Protein AF-A0A086AGH7-F1 (afdb_monomer_lite)

Radius of gyration: 19.4 Å; chains: 1; bounding box: 36×44×68 Å

Sequence (151 aa):
MKRILLFLIFLLFVSCNESELKRQQIKSGFINKPGIYSVFQRDLKTKKIVLKQFKDESIIFAITDFHNKILFQQELNKTFSPYHYWCLYVDEQANVWFYNSDYSSSKAIILNPDTQLYEVKDFCEIKLILPTEFRKELEVKNTFTNCKSFN

pLDDT: mean 86.39, std 13.61, range [46.19, 97.94]

Organism: Flavobacterium hydatis (NCBI:txid991)

Secondary structure (DSSP, 8-state):
-HHHHHHHHHHHTS-----PPPEEEESSEE--SSEEEEEE-TTSPEEEEEEEE-TTS-EEEEEE-TT--EEEE--TTS-B-TTS-EEEEE-TT--EEEEEGGGTEEEEEEE-TTT-SEEEEETTTTT----HHHHHHHHHTT--SS-TTT-

Foldseek 3Di:
DVVVVVVVVVVVPPPDPPPAFDEEEDQKFWDDDAHWYWHQAPVRWTKIWGWDADPVRFIWIFIAGPVRHTLGTDDPVQTAHPVFDKIWIAHNRRWIWMAHPVVRATWIFDQDPVVRGTDIDRQQVDQDADDPVVVVVVVVVVSDPRRNVVD

Structure (mmCIF, N/CA/C/O backbone):
data_AF-A0A086AGH7-F1
#
_entry.id   AF-A0A086AGH7-F1
#
loop_
_atom_site.group_PDB
_atom_site.id
_atom_site.type_symbol
_atom_site.label_atom_id
_atom_site.label_alt_id
_atom_site.label_comp_id
_atom_site.label_asym_id
_atom_site.label_entity_id
_atom_site.label_seq_id
_atom_site.pdbx_PDB_ins_code
_atom_site.Cartn_x
_atom_site.Cartn_y
_atom_site.Cartn_z
_atom_site.occupancy
_atom_site.B_iso_or_equiv
_atom_site.auth_seq_id
_atom_site.auth_comp_id
_atom_site.auth_asym_id
_atom_site.auth_atom_id
_atom_site.pdbx_PDB_model_num
ATOM 1 N N . MET A 1 1 ? 13.744 -27.852 47.460 1.00 53.19 1 MET A N 1
ATOM 2 C CA . MET A 1 1 ? 12.921 -27.929 46.227 1.00 53.19 1 MET A CA 1
ATOM 3 C C . MET A 1 1 ? 11.946 -26.755 46.048 1.00 53.19 1 MET A C 1
ATOM 5 O O . MET A 1 1 ? 11.886 -26.238 44.943 1.00 53.19 1 MET A O 1
ATOM 9 N N . LYS A 1 2 ? 11.261 -26.242 47.090 1.00 52.75 2 LYS A N 1
ATOM 10 C CA . LYS A 1 2 ? 10.331 -25.086 46.965 1.00 52.75 2 LYS A CA 1
ATOM 11 C C . LYS A 1 2 ? 10.952 -23.772 46.435 1.00 52.75 2 LYS A C 1
ATOM 13 O O . LYS A 1 2 ? 10.261 -23.013 45.772 1.00 52.75 2 LYS A O 1
ATOM 18 N N . ARG A 1 3 ? 12.248 -23.511 46.676 1.00 55.84 3 ARG A N 1
ATOM 19 C CA . ARG A 1 3 ? 12.944 -22.295 46.188 1.00 55.84 3 ARG A CA 1
ATOM 20 C C . ARG A 1 3 ? 13.258 -22.305 44.684 1.00 55.84 3 ARG A C 1
ATOM 22 O O . ARG A 1 3 ? 13.298 -21.243 44.080 1.00 55.84 3 ARG A O 1
ATOM 29 N N . ILE A 1 4 ? 13.438 -23.484 44.080 1.00 63.19 4 ILE A N 1
ATOM 30 C CA . ILE A 1 4 ? 13.719 -23.625 42.637 1.00 63.19 4 ILE A CA 1
ATOM 31 C C . ILE A 1 4 ? 12.444 -23.377 41.820 1.00 63.19 4 ILE A C 1
ATOM 33 O O . ILE A 1 4 ? 12.491 -22.745 40.770 1.00 63.19 4 ILE A O 1
ATOM 37 N N . LEU A 1 5 ? 11.290 -23.794 42.353 1.00 60.62 5 LEU A N 1
ATOM 38 C CA . LEU A 1 5 ? 9.988 -23.579 41.720 1.00 60.62 5 LEU A CA 1
ATOM 39 C C . LEU A 1 5 ? 9.652 -22.081 41.576 1.00 60.62 5 LEU A C 1
ATOM 41 O O . LEU A 1 5 ? 9.078 -21.672 40.574 1.00 60.62 5 LEU A O 1
ATOM 45 N N . LEU A 1 6 ? 10.071 -21.256 42.542 1.00 59.75 6 LEU A N 1
ATOM 46 C CA . LEU A 1 6 ? 9.845 -19.805 42.535 1.00 59.75 6 LEU A CA 1
ATOM 47 C C . LEU A 1 6 ? 10.680 -19.079 41.463 1.00 59.75 6 LEU A C 1
ATOM 49 O O . LEU A 1 6 ? 10.204 -18.118 40.866 1.00 59.75 6 LEU A O 1
ATOM 53 N N . PHE A 1 7 ? 11.886 -19.576 41.168 1.00 60.12 7 PHE A N 1
ATOM 54 C CA . PHE A 1 7 ? 12.741 -19.050 40.095 1.00 60.12 7 PHE A CA 1
ATOM 55 C C . PHE A 1 7 ? 12.199 -19.379 38.695 1.00 60.12 7 PHE A C 1
ATOM 57 O O . PHE A 1 7 ? 12.257 -18.540 37.799 1.00 60.12 7 PHE A O 1
ATOM 64 N N . LEU A 1 8 ? 11.621 -20.572 38.517 1.00 61.16 8 LEU A N 1
ATOM 65 C CA . LEU A 1 8 ? 10.985 -20.997 37.262 1.00 61.16 8 LEU A CA 1
ATOM 66 C C . LEU A 1 8 ? 9.742 -20.165 36.920 1.00 61.16 8 LEU A C 1
ATOM 68 O O . LEU A 1 8 ? 9.512 -19.855 35.756 1.00 61.16 8 LEU A O 1
ATOM 72 N N . ILE A 1 9 ? 8.979 -19.753 37.934 1.00 61.97 9 ILE A N 1
ATOM 73 C CA . ILE A 1 9 ? 7.802 -18.892 37.764 1.00 61.97 9 ILE A CA 1
ATOM 74 C C . ILE A 1 9 ? 8.216 -17.468 37.361 1.00 61.97 9 ILE A C 1
ATOM 76 O O . ILE A 1 9 ? 7.560 -16.860 36.523 1.00 61.97 9 ILE A O 1
ATOM 80 N N . PHE A 1 10 ? 9.332 -16.951 37.886 1.00 59.41 10 PHE A N 1
ATOM 81 C CA . PHE A 1 10 ? 9.815 -15.605 37.552 1.00 59.41 10 PHE A CA 1
ATOM 82 C C . PHE A 1 10 ? 10.299 -15.487 36.096 1.00 59.41 10 PHE A C 1
ATOM 84 O O . PHE A 1 10 ? 10.117 -14.445 35.472 1.00 59.41 10 PHE A O 1
ATOM 91 N N . LEU A 1 11 ? 10.845 -16.567 35.523 1.00 59.78 11 LEU A N 1
ATOM 92 C CA . LEU A 1 11 ? 11.266 -16.615 34.116 1.00 59.78 11 LEU A CA 1
ATOM 93 C C . LEU A 1 11 ? 10.090 -16.552 33.127 1.00 59.78 11 LEU A C 1
ATOM 95 O O . LEU A 1 11 ? 10.273 -16.097 32.000 1.00 59.78 11 LEU A O 1
ATOM 99 N N . LEU A 1 12 ? 8.880 -16.942 33.543 1.00 58.09 12 LEU A N 1
ATOM 100 C CA . LEU A 1 12 ? 7.684 -16.875 32.694 1.00 58.09 12 LEU A CA 1
ATOM 101 C C . LEU A 1 12 ? 7.143 -15.443 32.526 1.00 58.09 12 LEU A C 1
ATOM 103 O O . LEU A 1 12 ? 6.438 -15.179 31.557 1.00 58.09 12 LEU A O 1
ATOM 107 N N . PHE A 1 13 ? 7.502 -14.506 33.412 1.00 56.09 13 PHE A N 1
ATOM 108 C CA . PHE A 1 13 ? 7.029 -13.114 33.353 1.00 56.09 13 PHE A CA 1
ATOM 109 C C . PHE A 1 13 ? 7.935 -12.166 32.549 1.00 56.09 13 PHE A C 1
ATOM 111 O O . PHE A 1 13 ? 7.566 -11.016 32.333 1.00 56.09 13 PHE A O 1
ATOM 118 N N . VAL A 1 14 ? 9.103 -12.621 32.078 1.00 56.56 14 VAL A N 1
ATOM 119 C CA . VAL A 1 14 ? 10.069 -11.766 31.348 1.00 56.56 14 VAL A CA 1
ATOM 120 C C . VAL A 1 14 ? 9.796 -11.728 29.834 1.00 56.56 14 VAL A C 1
ATOM 122 O O . VAL A 1 14 ? 10.395 -10.943 29.105 1.00 56.56 14 VAL A O 1
ATOM 125 N N . SER A 1 15 ? 8.859 -12.530 29.327 1.00 58.25 15 SER A N 1
ATOM 126 C CA . SER A 1 15 ? 8.582 -12.616 27.890 1.00 58.25 15 SER A CA 1
ATOM 127 C C . SER A 1 15 ? 7.269 -11.934 27.501 1.00 58.25 15 SER A C 1
ATOM 129 O O . SER A 1 15 ? 6.314 -12.592 27.096 1.00 58.25 15 SER A O 1
ATOM 131 N N . CYS A 1 16 ? 7.249 -10.606 27.546 1.00 55.00 16 CYS A N 1
ATOM 132 C CA . CYS A 1 16 ? 6.425 -9.813 26.632 1.00 55.00 16 CYS A CA 1
ATOM 133 C C . CYS A 1 16 ? 7.122 -8.474 26.384 1.00 55.00 16 CYS A C 1
ATOM 135 O O . CYS A 1 16 ? 6.744 -7.433 26.911 1.00 55.00 16 CYS A O 1
ATOM 137 N N . ASN A 1 17 ? 8.206 -8.517 25.608 1.00 46.19 17 ASN A N 1
ATOM 138 C CA . ASN A 1 17 ? 8.810 -7.307 25.070 1.00 46.19 17 ASN A CA 1
ATOM 139 C C . ASN A 1 17 ? 7.976 -6.904 23.843 1.00 46.19 17 ASN A C 1
ATOM 141 O O . ASN A 1 17 ? 8.350 -7.188 22.704 1.00 46.19 17 ASN A O 1
ATOM 145 N N . GLU A 1 18 ? 6.786 -6.343 24.068 1.00 51.66 18 GLU A N 1
ATOM 146 C CA . GLU A 1 18 ? 6.088 -5.622 23.007 1.00 51.66 18 GLU A CA 1
ATOM 147 C C . GLU A 1 18 ? 6.899 -4.356 22.749 1.00 51.66 18 GLU A C 1
ATOM 149 O O . GLU A 1 18 ? 6.776 -3.360 23.457 1.00 51.66 18 GLU A O 1
ATOM 154 N N . SER A 1 19 ? 7.791 -4.403 21.759 1.00 56.28 19 SER A N 1
ATOM 155 C CA . SER A 1 19 ? 8.321 -3.172 21.197 1.00 56.28 19 SER A CA 1
ATOM 156 C C . SER A 1 19 ? 7.119 -2.371 20.703 1.00 56.28 19 SER A C 1
ATOM 158 O O . SER A 1 19 ? 6.439 -2.771 19.757 1.00 56.28 19 SER A O 1
ATOM 160 N N . GLU A 1 20 ? 6.795 -1.277 21.395 1.00 62.94 20 GLU A N 1
ATOM 161 C CA . GLU A 1 20 ? 5.682 -0.423 21.000 1.00 62.94 20 GLU A CA 1
ATOM 162 C C . GLU A 1 20 ? 5.852 -0.044 19.525 1.00 62.94 20 GLU A C 1
ATOM 164 O O . GLU A 1 20 ? 6.868 0.531 19.115 1.00 62.94 20 GLU A O 1
ATOM 169 N N . LEU A 1 21 ? 4.858 -0.394 18.702 1.00 68.31 21 LEU A N 1
ATOM 170 C CA . LEU A 1 21 ? 4.824 0.027 17.307 1.00 68.31 21 LEU A CA 1
ATOM 171 C C . LEU A 1 21 ? 4.875 1.555 17.272 1.00 68.31 21 LEU A C 1
ATOM 173 O O . LEU A 1 21 ? 3.972 2.226 17.780 1.00 68.31 21 LEU A O 1
ATOM 177 N N . LYS A 1 22 ? 5.928 2.103 16.654 1.00 82.88 22 LYS A N 1
ATOM 178 C CA . LYS A 1 22 ? 6.106 3.552 16.528 1.00 82.88 22 LYS A CA 1
ATOM 179 C C . LYS A 1 22 ? 4.882 4.159 15.854 1.00 82.88 22 LYS A C 1
ATOM 181 O O . LYS A 1 22 ? 4.528 3.780 14.736 1.00 82.88 22 LYS A O 1
ATOM 186 N N . ARG A 1 23 ? 4.254 5.109 16.543 1.00 87.00 23 ARG A N 1
ATOM 187 C CA . ARG A 1 23 ? 3.107 5.862 16.036 1.00 87.00 23 ARG A CA 1
ATOM 188 C C . ARG A 1 23 ? 3.598 7.135 15.370 1.00 87.00 23 ARG A C 1
ATOM 190 O O . ARG A 1 23 ? 4.406 7.859 15.945 1.00 87.00 23 ARG A O 1
ATOM 197 N N . GLN A 1 24 ? 3.121 7.395 14.163 1.00 91.50 24 GLN A N 1
ATOM 198 C CA . GLN A 1 24 ? 3.464 8.580 13.385 1.00 91.50 24 GLN A CA 1
ATOM 199 C C . GLN A 1 24 ? 2.188 9.195 12.824 1.00 91.50 24 GLN A C 1
ATOM 201 O O . GLN A 1 24 ? 1.235 8.487 12.505 1.00 91.50 24 GLN A O 1
ATOM 206 N N . GLN A 1 25 ? 2.164 10.516 12.709 1.00 91.31 25 GLN A N 1
ATOM 207 C CA . GLN A 1 25 ? 1.103 11.232 12.017 1.00 91.31 25 GLN A CA 1
ATOM 208 C C . GLN A 1 25 ? 1.657 11.729 10.689 1.00 91.31 25 GLN A C 1
ATOM 210 O O . GLN A 1 25 ? 2.708 12.367 10.664 1.00 91.31 25 GLN A O 1
ATOM 215 N N . ILE A 1 26 ? 0.953 11.437 9.600 1.00 92.25 26 ILE A N 1
ATOM 216 C CA . ILE A 1 26 ? 1.334 11.870 8.255 1.00 92.25 26 ILE A CA 1
ATOM 217 C C . ILE A 1 26 ? 0.129 12.492 7.553 1.00 92.25 26 ILE A C 1
ATOM 219 O O . ILE A 1 26 ? -1.016 12.114 7.798 1.00 92.25 26 ILE A O 1
ATOM 223 N N . LYS A 1 27 ? 0.392 13.463 6.677 1.00 90.56 27 LYS A N 1
ATOM 224 C CA . LYS A 1 27 ? -0.618 13.986 5.746 1.00 90.56 27 LYS A CA 1
ATOM 225 C C . LYS A 1 27 ? -0.655 13.149 4.466 1.00 90.56 27 LYS A C 1
ATOM 227 O O . LYS A 1 27 ? -1.720 12.775 4.002 1.00 90.56 27 LYS A O 1
ATOM 232 N N . SER A 1 28 ? 0.529 12.866 3.943 1.00 93.94 28 SER A N 1
ATOM 233 C CA . SER A 1 28 ? 0.829 12.025 2.789 1.00 93.94 28 SER A CA 1
ATOM 234 C C . SER A 1 28 ? 2.314 11.659 2.854 1.00 93.94 28 SER A C 1
ATOM 236 O O . SER A 1 28 ? 3.070 12.261 3.625 1.00 93.94 28 SER A O 1
ATOM 238 N N . GLY A 1 29 ? 2.735 10.667 2.075 1.00 96.25 29 GLY A N 1
ATOM 239 C CA . GLY A 1 29 ? 4.140 10.299 1.939 1.00 96.25 29 GLY A CA 1
ATOM 240 C C . GLY A 1 29 ? 4.385 8.796 1.913 1.00 96.25 29 GLY A C 1
ATOM 241 O O . GLY A 1 29 ? 3.465 7.978 1.985 1.00 96.25 29 GLY A O 1
ATOM 242 N N . PHE A 1 30 ? 5.664 8.439 1.815 1.00 97.19 30 PHE A N 1
ATOM 243 C CA . PHE A 1 30 ? 6.110 7.050 1.805 1.00 97.19 30 PHE A CA 1
ATOM 244 C C . PHE A 1 30 ? 6.142 6.441 3.206 1.00 97.19 30 PHE A C 1
ATOM 246 O O . PHE A 1 30 ? 6.652 7.035 4.157 1.00 97.19 30 PHE A O 1
ATOM 253 N N . ILE A 1 31 ? 5.671 5.201 3.303 1.00 97.12 31 ILE A N 1
ATOM 254 C CA . ILE A 1 31 ? 5.763 4.359 4.490 1.00 97.12 31 ILE A CA 1
ATOM 255 C C . ILE A 1 31 ? 6.777 3.254 4.199 1.00 97.12 31 ILE A C 1
ATOM 257 O O . ILE A 1 31 ? 6.493 2.306 3.478 1.00 97.12 31 ILE A O 1
ATOM 261 N N . ASN A 1 32 ? 7.975 3.381 4.765 1.00 94.50 32 ASN A N 1
ATOM 262 C CA . ASN A 1 32 ? 9.100 2.476 4.509 1.00 94.50 32 ASN A CA 1
ATOM 263 C C . ASN A 1 32 ? 9.572 1.703 5.751 1.00 94.50 32 ASN A C 1
ATOM 265 O O . ASN A 1 32 ? 10.546 0.958 5.678 1.00 94.50 32 ASN A O 1
ATOM 269 N N . LYS A 1 33 ? 8.920 1.893 6.904 1.00 94.75 33 LYS A N 1
ATOM 270 C CA . LYS A 1 33 ? 9.300 1.261 8.173 1.00 94.75 33 LYS A CA 1
ATOM 271 C C . LYS A 1 33 ? 8.071 0.722 8.902 1.00 94.75 33 LYS A C 1
ATOM 273 O O . LYS A 1 33 ? 7.028 1.373 8.867 1.00 94.75 33 LYS A O 1
ATOM 278 N N . PRO A 1 34 ? 8.180 -0.425 9.596 1.00 95.94 34 PRO A N 1
ATOM 279 C CA . PRO A 1 34 ? 7.096 -0.921 10.430 1.00 95.94 34 PRO A CA 1
ATOM 280 C C . PRO A 1 34 ? 6.645 0.122 11.461 1.00 95.94 34 PRO A C 1
ATOM 282 O O . PRO A 1 34 ? 7.469 0.777 12.106 1.00 95.94 34 PRO A O 1
ATOM 285 N N . GLY A 1 35 ? 5.334 0.276 11.614 1.00 96.06 35 GLY A N 1
ATOM 286 C CA . GLY A 1 35 ? 4.737 1.303 12.456 1.00 96.06 35 GLY A CA 1
ATOM 287 C C . GLY A 1 35 ? 3.246 1.492 12.199 1.00 96.06 35 GLY A C 1
ATOM 288 O O . GLY A 1 35 ? 2.647 0.848 11.337 1.00 96.06 35 GLY A O 1
ATOM 289 N N . ILE A 1 36 ? 2.649 2.395 12.974 1.00 96.06 36 ILE A N 1
ATOM 290 C CA . ILE A 1 36 ? 1.250 2.806 12.840 1.00 96.06 36 ILE A CA 1
ATOM 291 C C . ILE A 1 36 ? 1.231 4.265 12.397 1.00 96.06 36 ILE A C 1
ATOM 293 O O . ILE A 1 36 ? 1.722 5.142 13.106 1.00 96.06 36 ILE A O 1
ATOM 297 N N . TYR A 1 37 ? 0.631 4.525 11.244 1.00 95.38 37 TYR A N 1
ATOM 298 C CA . TYR A 1 37 ? 0.601 5.829 10.599 1.00 95.38 37 TYR A CA 1
ATOM 299 C C . TYR A 1 37 ? -0.827 6.358 10.583 1.00 95.38 37 TYR A C 1
ATOM 301 O O . TYR A 1 37 ? -1.680 5.836 9.869 1.00 95.38 37 TYR A O 1
ATOM 309 N N . SER A 1 38 ? -1.100 7.381 11.384 1.00 93.88 38 SER A N 1
ATOM 310 C CA . SER A 1 38 ? -2.384 8.078 11.390 1.00 93.88 38 SER A CA 1
ATOM 311 C C . SER A 1 38 ? -2.425 9.090 10.251 1.00 93.88 38 SER A C 1
ATOM 313 O O . SER A 1 38 ? -1.581 9.986 10.187 1.00 93.88 38 SER A O 1
ATOM 315 N N . VAL A 1 39 ? -3.427 8.962 9.388 1.00 90.75 39 VAL A N 1
ATOM 316 C CA . VAL A 1 39 ? -3.660 9.827 8.230 1.00 90.75 39 VAL A CA 1
ATOM 317 C C . VAL A 1 39 ? -4.942 10.604 8.484 1.00 90.75 39 VAL A C 1
ATOM 319 O O . VAL A 1 39 ? -6.018 10.018 8.644 1.00 90.75 39 VAL A O 1
ATOM 322 N N . PHE A 1 40 ? -4.817 11.924 8.587 1.00 80.06 40 PHE A N 1
ATOM 323 C CA . PHE A 1 40 ? -5.954 12.807 8.829 1.00 80.06 40 PHE A CA 1
ATOM 324 C C . PHE A 1 40 ? -6.607 13.195 7.508 1.00 80.06 40 PHE A C 1
ATOM 326 O O . PHE A 1 40 ? -5.999 13.888 6.695 1.00 80.06 40 PHE A O 1
ATOM 333 N N . GLN A 1 41 ? -7.857 12.774 7.322 1.00 74.56 41 GLN A N 1
ATOM 334 C CA . GLN A 1 41 ? -8.684 13.221 6.208 1.00 74.56 41 GLN A CA 1
ATOM 335 C C . GLN A 1 41 ? -9.383 14.545 6.555 1.00 74.56 41 GLN A C 1
ATOM 337 O O . GLN A 1 41 ? -9.578 14.891 7.724 1.00 74.56 41 GLN A O 1
ATOM 342 N N . ARG A 1 42 ? -9.771 15.305 5.522 1.00 65.94 42 ARG A N 1
ATOM 343 C CA . ARG A 1 42 ? -10.439 16.613 5.672 1.00 65.94 42 ARG A CA 1
ATOM 344 C C . ARG A 1 42 ? -11.785 16.534 6.406 1.00 65.94 42 ARG A C 1
ATOM 346 O O . ARG A 1 42 ? -12.201 17.533 6.978 1.00 65.94 42 ARG A O 1
ATOM 353 N N . ASP A 1 43 ? -12.444 15.377 6.421 1.00 66.44 43 ASP A N 1
ATOM 354 C CA . ASP A 1 43 ? -13.726 15.130 7.096 1.00 66.44 43 ASP A CA 1
ATOM 355 C C . ASP A 1 43 ? -13.570 14.665 8.559 1.00 66.44 43 ASP A C 1
ATOM 357 O O . ASP A 1 43 ? -14.480 14.052 9.115 1.00 66.44 43 ASP A O 1
ATOM 361 N N . LEU A 1 44 ? -12.419 14.942 9.190 1.00 60.69 44 LEU A N 1
ATOM 362 C CA . LEU A 1 44 ? -12.073 14.555 10.569 1.00 60.69 44 L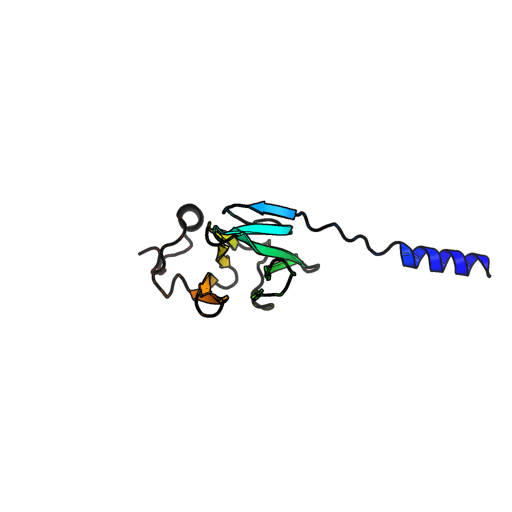EU A CA 1
ATOM 363 C C . LEU A 1 44 ? -12.046 13.038 10.820 1.00 60.69 44 LEU A C 1
ATOM 365 O O . LEU A 1 44 ? -11.880 12.604 11.962 1.00 60.69 44 LEU A O 1
ATOM 369 N N . LYS A 1 45 ? -12.140 12.206 9.777 1.00 73.00 45 LYS A N 1
ATOM 370 C CA . LYS A 1 45 ? -11.916 10.768 9.909 1.00 73.00 45 LYS A CA 1
ATOM 371 C C . LYS A 1 45 ? -10.419 10.491 9.900 1.00 73.00 45 LYS A C 1
ATOM 373 O O . LYS A 1 45 ? -9.714 10.732 8.922 1.00 73.00 45 LYS A O 1
ATOM 378 N N . THR A 1 46 ? -9.920 9.945 11.002 1.00 82.75 46 THR A N 1
ATOM 379 C CA . THR A 1 46 ? -8.566 9.393 11.044 1.00 82.75 46 THR A CA 1
ATOM 380 C C . THR A 1 46 ? -8.603 7.950 10.565 1.00 82.75 46 THR A C 1
ATOM 382 O O . THR A 1 46 ? -9.276 7.098 11.155 1.00 82.75 46 THR A O 1
ATOM 385 N N . LYS A 1 47 ? -7.855 7.668 9.502 1.00 90.56 47 LYS A N 1
ATOM 386 C CA . LYS A 1 47 ? -7.514 6.300 9.104 1.00 90.56 47 LYS A CA 1
ATOM 387 C C . LYS A 1 47 ? -6.120 5.980 9.616 1.00 90.56 47 LYS A C 1
ATOM 389 O O . LYS A 1 47 ? -5.292 6.875 9.781 1.00 90.56 47 LYS A O 1
ATOM 394 N N . LYS A 1 48 ? -5.862 4.708 9.889 1.00 93.50 48 LYS A N 1
ATOM 395 C CA . LYS A 1 48 ? -4.538 4.236 10.286 1.00 93.50 48 LYS A CA 1
ATOM 396 C C . LYS A 1 48 ? -4.024 3.273 9.233 1.00 93.50 48 LYS A C 1
ATOM 398 O O . LYS A 1 48 ? -4.728 2.337 8.864 1.00 93.50 48 LYS A O 1
ATOM 403 N N . ILE A 1 49 ? -2.794 3.482 8.791 1.00 95.75 49 ILE A N 1
ATOM 404 C CA . ILE A 1 49 ? -2.045 2.510 8.003 1.00 95.75 49 ILE A CA 1
ATOM 405 C C . ILE A 1 49 ? -1.097 1.801 8.956 1.00 95.75 49 ILE A C 1
ATOM 407 O O . ILE A 1 49 ? -0.271 2.433 9.611 1.00 95.75 49 ILE A O 1
ATOM 411 N N 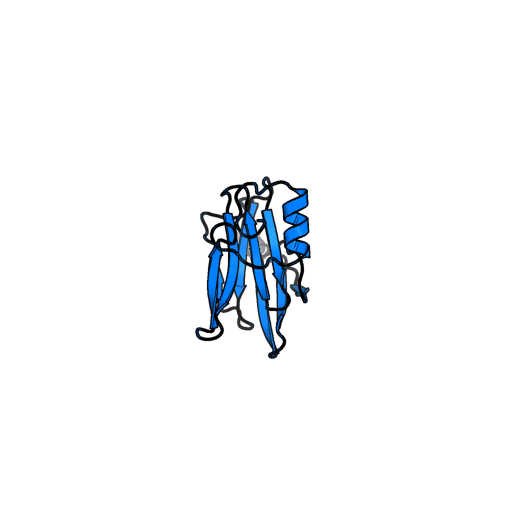. VAL A 1 50 ? -1.245 0.491 9.078 1.00 96.50 50 VAL A N 1
ATOM 412 C CA . VAL A 1 50 ? -0.390 -0.341 9.921 1.00 96.50 50 VAL A CA 1
ATOM 413 C C . VAL A 1 50 ? 0.546 -1.097 9.000 1.00 96.50 50 VAL A C 1
ATOM 415 O O . VAL A 1 50 ? 0.072 -1.929 8.237 1.00 96.50 50 VAL A O 1
ATOM 418 N N . LEU A 1 51 ? 1.848 -0.820 9.071 1.00 97.31 51 LEU A N 1
ATOM 419 C CA . LEU A 1 51 ? 2.881 -1.612 8.405 1.00 97.31 51 LEU A CA 1
ATOM 420 C C . LEU A 1 51 ? 3.550 -2.497 9.458 1.00 97.31 51 LEU A C 1
ATOM 422 O O . LEU A 1 51 ? 4.062 -1.996 10.460 1.00 97.31 51 LEU A O 1
ATOM 426 N N . LYS A 1 52 ? 3.544 -3.811 9.254 1.00 95.94 52 LYS A N 1
ATOM 427 C CA . LYS A 1 52 ? 4.092 -4.782 10.202 1.00 95.94 52 LYS A CA 1
ATOM 428 C C . LYS A 1 52 ? 5.087 -5.690 9.501 1.00 95.94 52 LYS A C 1
ATOM 430 O O . LYS A 1 52 ? 4.799 -6.194 8.424 1.00 95.94 52 LYS A O 1
ATOM 435 N N . GLN A 1 53 ? 6.220 -5.924 10.154 1.00 96.06 53 GLN A N 1
ATOM 436 C CA . GLN A 1 53 ? 7.166 -6.968 9.780 1.00 96.06 53 GLN A CA 1
ATOM 437 C C . GLN A 1 53 ? 6.984 -8.168 10.713 1.00 96.06 53 GLN A C 1
ATOM 439 O O . GLN A 1 53 ? 6.847 -8.002 11.930 1.00 96.06 53 GLN A O 1
ATOM 444 N N . PHE A 1 54 ? 6.936 -9.366 10.146 1.00 94.06 54 PHE A N 1
ATOM 445 C CA . PHE A 1 54 ? 6.863 -10.625 10.876 1.00 94.06 54 PHE A CA 1
ATOM 446 C C . PHE A 1 54 ? 8.261 -11.180 11.180 1.00 94.06 54 PHE A C 1
ATOM 448 O O . PHE A 1 54 ? 9.280 -10.631 10.766 1.00 94.06 54 PHE A O 1
ATOM 455 N N . LYS A 1 55 ? 8.318 -12.268 11.957 1.00 93.81 55 LYS A N 1
ATOM 456 C CA . LYS A 1 55 ? 9.585 -12.905 12.361 1.00 93.81 55 LYS A CA 1
ATOM 457 C C . LYS A 1 55 ? 10.346 -13.530 11.190 1.00 93.81 55 LYS A C 1
ATOM 459 O O . LYS A 1 55 ? 11.558 -13.647 11.274 1.00 93.81 55 LYS A O 1
ATOM 464 N N . ASP A 1 56 ? 9.634 -13.926 10.139 1.00 93.50 56 ASP A N 1
ATOM 465 C CA . ASP A 1 56 ? 10.192 -14.411 8.872 1.00 93.50 56 ASP A CA 1
ATOM 466 C C . ASP A 1 56 ? 10.568 -13.262 7.920 1.00 93.50 56 ASP A C 1
ATOM 468 O O . ASP A 1 56 ? 10.789 -13.480 6.735 1.00 93.50 56 ASP A O 1
ATOM 472 N N . GLU A 1 57 ? 10.609 -12.034 8.445 1.00 94.50 57 GLU A N 1
ATOM 473 C CA . GLU A 1 57 ? 10.951 -10.796 7.751 1.00 94.50 57 GLU A CA 1
ATOM 474 C C . GLU A 1 57 ? 9.950 -10.335 6.692 1.00 94.50 57 GLU A C 1
ATOM 476 O O . GLU A 1 57 ? 10.116 -9.232 6.168 1.00 94.50 57 GLU A O 1
ATOM 481 N N . SER A 1 58 ? 8.883 -11.099 6.438 1.00 95.88 58 SER A N 1
ATOM 482 C CA . SER A 1 58 ? 7.795 -10.677 5.561 1.00 95.88 58 SER A CA 1
ATOM 483 C C . SER A 1 58 ? 7.116 -9.419 6.107 1.00 95.88 58 SER A C 1
ATOM 485 O O . SER A 1 58 ? 6.926 -9.252 7.317 1.00 95.88 58 SER A O 1
ATOM 487 N N . ILE A 1 59 ? 6.770 -8.494 5.214 1.00 97.62 59 ILE A N 1
ATOM 488 C CA . ILE A 1 59 ? 6.170 -7.208 5.568 1.00 97.62 59 ILE A CA 1
ATOM 489 C C . ILE A 1 59 ? 4.766 -7.139 4.972 1.00 97.62 59 ILE A C 1
ATOM 491 O O . ILE A 1 59 ? 4.562 -7.383 3.784 1.00 97.62 59 ILE A O 1
ATOM 495 N N . ILE A 1 60 ? 3.791 -6.768 5.794 1.00 97.25 60 ILE A N 1
ATOM 496 C CA . ILE A 1 60 ? 2.399 -6.595 5.385 1.00 97.25 60 ILE A CA 1
ATOM 497 C C . ILE A 1 60 ? 1.875 -5.242 5.828 1.00 97.25 60 ILE A C 1
ATOM 499 O O . ILE A 1 60 ? 2.272 -4.735 6.883 1.00 97.25 60 ILE A O 1
ATOM 503 N N . PHE A 1 61 ? 0.930 -4.688 5.073 1.00 97.44 61 PHE A N 1
ATOM 504 C CA . PHE A 1 61 ? 0.154 -3.549 5.538 1.00 97.44 61 PHE A CA 1
ATOM 505 C C . PHE A 1 61 ? -1.350 -3.823 5.640 1.00 97.44 61 PHE A C 1
ATOM 507 O O . PHE A 1 61 ? -1.921 -4.668 4.945 1.00 97.44 61 PHE A O 1
ATOM 514 N N . ALA A 1 62 ? -1.994 -3.058 6.515 1.00 96.56 62 ALA A N 1
ATOM 515 C CA . ALA A 1 62 ? -3.438 -3.001 6.660 1.00 96.56 62 ALA A CA 1
ATOM 516 C C . ALA A 1 62 ? -3.899 -1.552 6.836 1.00 96.56 62 ALA A C 1
ATOM 518 O O . ALA A 1 62 ? -3.164 -0.711 7.357 1.00 96.56 62 ALA A O 1
ATOM 519 N N . ILE A 1 63 ? -5.136 -1.279 6.434 1.00 95.00 63 ILE A N 1
ATOM 520 C CA . ILE A 1 63 ? -5.822 -0.014 6.687 1.00 95.00 63 ILE A CA 1
ATOM 521 C C . ILE A 1 63 ? -6.893 -0.271 7.733 1.00 95.00 63 ILE A C 1
ATOM 523 O O . ILE A 1 63 ? -7.722 -1.168 7.569 1.00 95.00 63 ILE A O 1
ATOM 527 N N . THR A 1 64 ? -6.901 0.523 8.796 1.00 93.19 64 THR A N 1
ATOM 528 C CA . THR A 1 64 ? -7.892 0.427 9.864 1.00 93.19 64 THR A CA 1
ATOM 529 C C . THR A 1 64 ? -8.586 1.763 10.110 1.00 93.19 64 THR A C 1
ATOM 531 O O . THR A 1 64 ? -8.103 2.832 9.718 1.00 93.19 64 THR A O 1
ATOM 534 N N . ASP A 1 65 ? -9.765 1.711 10.724 1.00 89.94 65 ASP A N 1
ATOM 535 C CA . ASP A 1 65 ? -10.400 2.904 11.279 1.00 89.94 65 ASP A CA 1
ATOM 536 C C . ASP A 1 65 ? -9.761 3.312 12.621 1.00 89.94 65 ASP A C 1
ATOM 538 O O . ASP A 1 65 ? -8.826 2.687 13.133 1.00 89.94 65 ASP A O 1
ATOM 542 N N . PHE A 1 66 ? -10.271 4.384 13.226 1.00 87.62 66 PHE A N 1
ATOM 543 C CA . PHE A 1 66 ? -9.746 4.865 14.499 1.00 87.62 66 PHE A CA 1
ATOM 544 C C . PHE A 1 66 ? -9.943 3.875 15.664 1.00 87.62 66 PHE A C 1
ATOM 546 O O . PHE A 1 66 ? -9.122 3.885 16.585 1.00 87.62 66 PHE A O 1
ATOM 553 N N . HIS A 1 67 ? -10.932 2.976 15.587 1.00 90.88 67 HIS A N 1
ATOM 554 C CA . HIS A 1 67 ? -11.181 1.887 16.541 1.00 90.88 67 HIS A CA 1
ATOM 555 C C . HIS A 1 67 ? -10.357 0.620 16.257 1.00 90.88 67 HIS A C 1
ATOM 557 O O . HIS A 1 67 ? -10.521 -0.385 16.944 1.00 90.88 67 HIS A O 1
ATOM 563 N N . ASN A 1 68 ? -9.451 0.658 15.274 1.00 90.31 68 ASN A N 1
ATOM 564 C CA . ASN A 1 68 ? -8.657 -0.478 14.800 1.00 90.31 68 ASN A CA 1
ATOM 565 C C . ASN A 1 68 ? -9.470 -1.573 14.082 1.00 90.31 68 ASN A C 1
ATOM 567 O O . ASN A 1 68 ? -8.964 -2.681 13.899 1.00 90.31 68 ASN A O 1
ATOM 571 N N . LYS A 1 69 ? -10.693 -1.286 13.619 1.00 92.62 69 LYS A N 1
ATOM 572 C CA . LYS A 1 69 ? -11.410 -2.189 12.712 1.00 92.62 69 LYS A CA 1
ATOM 573 C C . LYS A 1 69 ? -10.677 -2.224 11.374 1.00 92.62 69 LYS A C 1
ATOM 575 O O . LYS A 1 69 ? -10.429 -1.174 10.782 1.00 92.62 69 LYS A O 1
ATOM 580 N N . ILE A 1 70 ? -10.349 -3.422 10.892 1.00 92.81 70 ILE A N 1
ATOM 581 C CA . ILE A 1 70 ? -9.703 -3.615 9.589 1.00 92.81 70 ILE A CA 1
ATOM 582 C C . ILE A 1 70 ? -10.690 -3.239 8.480 1.00 92.81 70 ILE A C 1
ATOM 584 O O . ILE A 1 70 ? -11.784 -3.793 8.393 1.00 92.81 70 ILE A O 1
ATOM 588 N N . LEU A 1 71 ? -10.291 -2.279 7.650 1.00 92.56 71 LEU A N 1
ATOM 589 C CA . LEU A 1 71 ? -11.010 -1.844 6.450 1.00 92.56 71 LEU A CA 1
ATOM 590 C C . LEU A 1 71 ? -10.407 -2.462 5.186 1.00 92.56 71 LEU A C 1
ATOM 592 O O . LEU A 1 71 ? -11.111 -2.664 4.204 1.00 92.56 71 LEU A O 1
ATOM 596 N N . PHE A 1 72 ? -9.105 -2.745 5.219 1.00 94.25 72 PHE A N 1
ATOM 597 C CA . PHE A 1 72 ? -8.372 -3.431 4.164 1.00 94.25 72 PHE A CA 1
ATOM 598 C C . PHE A 1 72 ? -7.155 -4.142 4.756 1.00 94.25 72 PHE A C 1
ATOM 600 O O . PHE A 1 72 ? -6.521 -3.624 5.676 1.00 94.25 72 PHE A O 1
ATOM 607 N N . GLN A 1 73 ? -6.790 -5.288 4.191 1.00 95.62 73 GLN A N 1
ATOM 608 C CA . GLN A 1 73 ? -5.541 -5.977 4.487 1.00 95.62 73 GLN A CA 1
ATOM 609 C C . GLN A 1 73 ? -4.953 -6.508 3.183 1.00 95.62 73 GLN A C 1
ATOM 611 O O . GLN A 1 73 ? -5.676 -7.079 2.367 1.00 95.62 73 GLN A O 1
ATOM 616 N N . GLN A 1 74 ? -3.645 -6.343 3.006 1.00 95.62 74 GLN A N 1
ATOM 617 C CA . GLN A 1 74 ? -2.919 -6.990 1.920 1.00 95.62 74 GLN A CA 1
ATOM 618 C C . GLN A 1 74 ? -3.059 -8.522 2.005 1.00 95.62 74 GLN A C 1
ATOM 620 O O . GLN A 1 74 ? -3.213 -9.100 3.085 1.00 95.62 74 GLN A O 1
ATOM 625 N N . GLU A 1 75 ? -3.018 -9.195 0.856 1.00 93.81 75 GLU A N 1
ATOM 626 C CA . GLU A 1 75 ? -3.039 -10.656 0.810 1.00 93.81 75 GLU A CA 1
ATOM 627 C C . GLU A 1 75 ? -1.795 -11.236 1.512 1.00 93.81 75 GLU A C 1
ATOM 629 O O . GLU A 1 75 ? -0.665 -10.827 1.242 1.00 93.81 75 GLU A O 1
ATOM 634 N N . LEU A 1 76 ? -1.994 -12.215 2.402 1.00 92.31 76 LEU A N 1
ATOM 635 C CA . LEU A 1 76 ? -0.916 -12.819 3.204 1.00 92.31 76 LEU A CA 1
ATOM 636 C C . LEU A 1 76 ? 0.103 -13.610 2.368 1.00 92.31 76 LEU A C 1
ATOM 638 O O . LEU A 1 76 ? 1.210 -13.855 2.827 1.00 92.31 76 LEU A O 1
ATOM 642 N N . ASN A 1 77 ? -0.262 -14.013 1.152 1.00 93.12 77 ASN A N 1
ATOM 643 C CA . ASN A 1 77 ? 0.605 -14.712 0.201 1.00 93.12 77 ASN A CA 1
ATOM 644 C C . ASN A 1 77 ? 1.301 -13.764 -0.796 1.00 93.12 77 ASN A C 1
ATOM 646 O O . ASN A 1 77 ? 1.993 -14.245 -1.687 1.00 93.12 77 ASN A O 1
ATOM 650 N N . LYS A 1 78 ? 1.104 -12.442 -0.675 1.00 94.62 78 LYS A N 1
ATOM 651 C CA . LYS A 1 78 ? 1.740 -11.411 -1.516 1.00 94.62 78 LYS A CA 1
ATOM 652 C C . LYS A 1 78 ? 2.337 -10.282 -0.674 1.00 94.62 78 LYS A C 1
ATOM 654 O O . LYS A 1 78 ? 2.137 -9.099 -0.965 1.00 94.62 78 LYS A O 1
ATOM 659 N N . THR A 1 79 ? 3.030 -10.646 0.401 1.00 96.62 79 THR A N 1
ATOM 660 C CA . THR A 1 79 ? 3.727 -9.718 1.306 1.00 96.62 79 THR A CA 1
ATOM 661 C C . THR A 1 79 ? 4.888 -9.010 0.611 1.00 96.62 79 THR A C 1
ATOM 663 O O . THR A 1 79 ? 5.406 -9.494 -0.393 1.00 96.62 79 THR A O 1
ATOM 666 N N . PHE A 1 80 ? 5.340 -7.879 1.145 1.00 97.38 80 PHE A N 1
ATOM 667 C CA . PHE A 1 80 ? 6.612 -7.297 0.725 1.00 97.38 80 PHE A CA 1
ATOM 668 C C . PHE A 1 80 ? 7.786 -8.056 1.352 1.00 97.38 80 PHE A C 1
ATOM 670 O O . PHE A 1 80 ? 7.700 -8.520 2.493 1.00 97.38 80 PHE A O 1
ATOM 677 N N . SER A 1 81 ? 8.889 -8.142 0.615 1.00 95.00 81 SER A N 1
ATOM 678 C CA . SER A 1 81 ? 10.171 -8.648 1.098 1.00 95.00 81 SER A CA 1
ATOM 679 C C . SER A 1 81 ? 11.152 -7.489 1.297 1.00 95.00 81 SER A C 1
ATOM 681 O O . SER A 1 81 ? 11.257 -6.639 0.412 1.00 95.00 81 SER A O 1
ATOM 683 N N . PRO A 1 82 ? 11.925 -7.429 2.397 1.00 94.81 82 PRO A N 1
ATOM 684 C CA . PRO A 1 82 ? 12.988 -6.431 2.542 1.00 94.81 82 PRO A CA 1
ATOM 685 C C . PRO A 1 82 ? 14.123 -6.620 1.519 1.00 94.81 82 PRO A C 1
ATOM 687 O O . PRO A 1 82 ? 14.932 -5.714 1.336 1.00 94.81 82 PRO A O 1
ATOM 690 N N . TYR A 1 83 ? 14.177 -7.776 0.850 1.00 95.12 83 TYR A N 1
ATOM 691 C CA . TYR A 1 83 ? 15.194 -8.120 -0.145 1.00 95.12 83 TYR A CA 1
ATOM 692 C C . TYR A 1 83 ? 14.828 -7.717 -1.575 1.00 95.12 83 TYR A C 1
ATOM 694 O O . TYR A 1 83 ? 15.674 -7.802 -2.462 1.00 95.12 83 TYR A O 1
ATOM 702 N N . HIS A 1 84 ? 13.592 -7.275 -1.805 1.00 93.25 84 HIS A N 1
ATOM 703 C CA . HIS A 1 84 ? 13.109 -6.866 -3.119 1.00 93.25 84 HIS A CA 1
ATOM 704 C C . HIS A 1 84 ? 12.591 -5.438 -3.080 1.00 93.25 84 HIS A C 1
ATOM 706 O O . HIS A 1 84 ? 12.277 -4.883 -2.026 1.00 93.25 84 HIS A O 1
ATOM 712 N N . TYR A 1 85 ? 12.520 -4.810 -4.251 1.00 93.62 85 TYR A N 1
ATOM 713 C CA . TYR A 1 85 ? 12.004 -3.456 -4.330 1.00 93.62 85 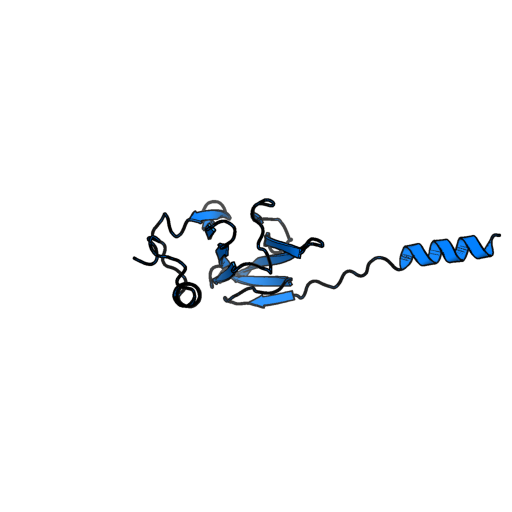TYR A CA 1
ATOM 714 C C . TYR A 1 85 ? 10.492 -3.452 -4.094 1.00 93.62 85 TYR A C 1
ATOM 716 O O . TYR A 1 85 ? 9.724 -4.112 -4.802 1.00 93.62 85 TYR A O 1
ATOM 724 N N . TRP A 1 86 ? 10.064 -2.653 -3.132 1.00 95.69 86 TRP A N 1
ATOM 725 C CA . TRP A 1 86 ? 8.673 -2.303 -2.926 1.00 95.69 86 TRP A CA 1
ATOM 726 C C . TRP A 1 86 ? 8.593 -0.848 -2.488 1.00 95.69 86 TRP A C 1
ATOM 728 O O . TRP A 1 86 ? 9.539 -0.287 -1.930 1.00 95.69 86 TRP A O 1
ATOM 738 N N . CYS A 1 87 ? 7.446 -0.234 -2.726 1.00 95.81 87 CYS A N 1
ATOM 739 C CA . CYS A 1 87 ? 7.145 1.080 -2.191 1.00 95.81 87 CYS A CA 1
ATOM 740 C C . CYS A 1 87 ? 5.676 1.139 -1.791 1.00 95.81 87 CYS A C 1
ATOM 742 O O . CYS A 1 87 ? 4.814 0.557 -2.447 1.00 95.81 87 CYS A O 1
ATOM 744 N N . LEU A 1 88 ? 5.411 1.832 -0.688 1.00 97.94 88 LEU A N 1
ATOM 745 C CA . LEU A 1 88 ? 4.084 2.049 -0.131 1.00 97.94 88 LEU A CA 1
ATOM 746 C C . LEU A 1 88 ? 3.937 3.547 0.112 1.00 97.94 88 LEU A C 1
ATOM 748 O O . LEU A 1 88 ? 4.710 4.133 0.869 1.00 97.94 88 LEU A O 1
ATOM 752 N N . TYR A 1 89 ? 2.973 4.169 -0.547 1.00 97.69 89 TYR A N 1
ATOM 753 C CA . TYR A 1 89 ? 2.715 5.600 -0.490 1.00 97.69 89 TYR A CA 1
ATOM 754 C C . TYR A 1 89 ? 1.276 5.854 -0.072 1.00 97.69 89 TYR A C 1
ATOM 756 O O . TYR A 1 89 ? 0.367 5.129 -0.473 1.00 97.69 89 TYR A O 1
ATOM 764 N N . VAL A 1 90 ? 1.064 6.903 0.711 1.00 96.56 90 VAL A N 1
ATOM 765 C CA . VAL A 1 90 ? -0.268 7.347 1.117 1.00 96.56 90 VAL A CA 1
ATOM 766 C C . VAL A 1 90 ? -0.486 8.770 0.636 1.00 96.56 90 VAL A C 1
ATOM 768 O O . VAL A 1 90 ? 0.371 9.624 0.854 1.00 96.56 90 VAL A O 1
ATOM 771 N N . ASP A 1 91 ? -1.617 9.032 -0.016 1.00 93.50 91 ASP A N 1
ATOM 772 C CA . ASP A 1 91 ? -1.981 10.380 -0.459 1.00 93.50 91 ASP A CA 1
ATOM 773 C C . ASP A 1 91 ? -2.784 11.162 0.597 1.00 93.50 91 ASP A C 1
ATOM 775 O O . ASP A 1 91 ? -3.120 10.654 1.668 1.00 93.50 91 ASP A O 1
ATOM 779 N N . GLU A 1 92 ? -3.100 12.426 0.297 1.00 88.56 92 GLU A N 1
ATOM 780 C CA . GLU A 1 92 ? -3.846 13.305 1.211 1.00 88.56 92 GLU A CA 1
ATOM 781 C C . GLU A 1 92 ? -5.299 12.857 1.450 1.00 88.56 92 GLU A C 1
ATOM 783 O O . GLU A 1 92 ? -5.965 13.350 2.362 1.00 88.56 92 GLU A O 1
ATOM 788 N N . GLN A 1 93 ? -5.813 11.949 0.620 1.00 86.56 93 GLN A N 1
ATOM 789 C CA . GLN A 1 93 ? -7.138 11.352 0.747 1.00 86.56 93 GLN A CA 1
ATOM 790 C C . GLN A 1 93 ? -7.084 10.012 1.497 1.00 86.56 93 GLN A C 1
ATOM 792 O O . GLN A 1 93 ? -8.112 9.355 1.642 1.00 86.56 93 GLN A O 1
ATOM 797 N N . ALA A 1 94 ? -5.919 9.631 2.028 1.00 89.19 94 ALA A N 1
ATOM 798 C CA . ALA A 1 94 ? -5.645 8.335 2.639 1.00 89.19 94 ALA A CA 1
ATOM 799 C C . ALA A 1 94 ? -5.848 7.133 1.699 1.00 89.19 94 ALA A C 1
ATOM 801 O O . ALA A 1 94 ? -6.002 6.008 2.181 1.00 89.19 94 ALA A O 1
ATOM 802 N N . ASN A 1 95 ? -5.813 7.334 0.377 1.00 93.50 95 ASN A N 1
ATOM 803 C CA . ASN A 1 95 ? -5.648 6.205 -0.530 1.00 93.50 95 ASN A CA 1
ATOM 804 C C . ASN A 1 95 ? -4.208 5.711 -0.442 1.00 93.50 95 ASN A C 1
ATOM 806 O O . ASN A 1 95 ? -3.266 6.486 -0.243 1.00 93.50 95 ASN A O 1
ATOM 810 N N . VAL A 1 96 ? -4.045 4.407 -0.618 1.00 97.00 96 VAL A N 1
ATOM 811 C CA . VAL A 1 96 ? -2.741 3.756 -0.541 1.00 97.00 96 VAL A CA 1
ATOM 812 C C . VAL A 1 96 ? -2.328 3.292 -1.924 1.00 97.00 96 VAL A C 1
ATOM 814 O O . VAL A 1 96 ? -3.082 2.623 -2.619 1.00 97.00 96 VAL A O 1
ATOM 817 N N . TRP A 1 97 ? -1.107 3.614 -2.311 1.00 97.75 97 TRP A N 1
ATOM 818 C CA . TRP A 1 97 ? -0.514 3.257 -3.588 1.00 97.75 97 TRP A CA 1
ATOM 819 C C . TRP A 1 97 ? 0.697 2.389 -3.303 1.00 97.75 97 TRP A C 1
ATOM 821 O O . TRP A 1 97 ? 1.538 2.764 -2.485 1.00 97.75 97 TRP A O 1
ATOM 831 N N . PHE A 1 98 ? 0.794 1.223 -3.933 1.00 97.25 98 PHE A N 1
ATOM 832 C CA . PHE A 1 98 ? 1.966 0.385 -3.744 1.00 97.25 98 PHE A CA 1
ATOM 833 C C . PHE A 1 98 ? 2.402 -0.330 -5.005 1.00 97.25 98 PHE A C 1
ATOM 835 O O . PHE A 1 98 ? 1.597 -0.702 -5.863 1.00 97.25 98 PHE A O 1
ATOM 842 N N . TYR A 1 99 ? 3.704 -0.567 -5.060 1.00 96.12 99 TYR A N 1
ATOM 843 C CA . TYR A 1 99 ? 4.302 -1.487 -6.002 1.00 96.12 99 TYR A CA 1
ATOM 844 C C . TYR A 1 99 ? 5.090 -2.558 -5.252 1.00 96.12 99 TYR A C 1
ATOM 846 O O . TYR A 1 99 ? 5.812 -2.245 -4.306 1.00 96.12 99 TYR A O 1
ATOM 854 N N . ASN A 1 100 ? 4.947 -3.811 -5.678 1.00 95.62 100 ASN A N 1
ATOM 855 C CA . ASN A 1 100 ? 5.726 -4.939 -5.180 1.00 95.62 100 ASN A CA 1
ATOM 856 C C . ASN A 1 100 ? 6.395 -5.663 -6.354 1.00 95.62 100 ASN A C 1
ATOM 858 O O . ASN A 1 100 ? 5.697 -6.288 -7.158 1.00 95.62 100 ASN A O 1
ATOM 862 N N . SER A 1 101 ? 7.726 -5.585 -6.445 1.00 93.81 101 SER A N 1
ATOM 863 C CA . SER A 1 101 ? 8.475 -6.213 -7.540 1.00 93.81 101 SER A CA 1
ATOM 864 C C . SER A 1 101 ? 8.448 -7.740 -7.500 1.00 93.81 101 SER A C 1
ATOM 866 O O . SER A 1 101 ? 8.411 -8.337 -8.573 1.00 93.81 101 SER A O 1
ATOM 868 N N . ASP A 1 102 ? 8.346 -8.359 -6.316 1.00 93.12 102 ASP A N 1
ATOM 869 C CA . ASP A 1 102 ? 8.268 -9.825 -6.163 1.00 93.12 102 ASP A CA 1
ATOM 870 C C . ASP A 1 102 ? 7.129 -10.433 -6.993 1.00 93.12 102 ASP A C 1
ATOM 872 O O . ASP A 1 102 ? 7.246 -11.521 -7.550 1.00 93.12 102 ASP A O 1
ATOM 876 N N . TYR A 1 103 ? 6.018 -9.701 -7.097 1.00 93.56 103 TYR A N 1
ATOM 877 C CA . TYR A 1 103 ? 4.789 -10.163 -7.741 1.00 93.56 103 TYR A CA 1
ATOM 878 C C . TYR A 1 103 ? 4.396 -9.308 -8.948 1.00 93.56 103 TYR A C 1
ATOM 880 O O . TYR A 1 103 ? 3.277 -9.445 -9.439 1.00 93.56 103 TYR A O 1
ATOM 888 N N . SER A 1 104 ? 5.265 -8.387 -9.389 1.00 91.38 104 SER A N 1
ATOM 889 C CA . SER A 1 104 ? 4.944 -7.368 -10.406 1.00 91.38 104 SER A CA 1
ATOM 890 C C . SER A 1 104 ? 3.595 -6.676 -10.151 1.00 91.38 104 SER A C 1
ATOM 892 O O . SER A 1 104 ? 2.795 -6.463 -11.058 1.00 91.38 104 SER A O 1
ATOM 894 N N . SER A 1 105 ? 3.305 -6.373 -8.884 1.00 94.00 105 SER A N 1
ATOM 895 C CA . SER A 1 105 ? 1.974 -5.954 -8.446 1.00 94.00 105 SER A CA 1
ATOM 896 C C . SER A 1 105 ? 1.904 -4.442 -8.269 1.00 94.00 105 SER A C 1
ATOM 898 O O . SER A 1 105 ? 2.477 -3.908 -7.322 1.00 94.00 105 SER A O 1
ATOM 900 N N . SER A 1 106 ? 1.143 -3.776 -9.134 1.00 95.00 106 SER A N 1
ATOM 901 C CA . SER A 1 106 ? 0.882 -2.331 -9.157 1.00 95.00 106 SER A CA 1
ATOM 902 C C . SER A 1 106 ? -0.531 -2.001 -8.681 1.00 95.00 106 SER A C 1
ATOM 904 O O . SER A 1 106 ? -1.468 -2.011 -9.476 1.00 95.00 106 SER A O 1
ATOM 906 N N . LYS A 1 107 ? -0.726 -1.706 -7.390 1.00 97.38 107 LYS A N 1
ATOM 907 C CA . LYS A 1 107 ? -2.075 -1.524 -6.829 1.00 97.38 107 LYS A CA 1
ATOM 908 C C . LYS A 1 107 ? -2.314 -0.139 -6.235 1.00 97.38 107 LYS A C 1
ATOM 910 O O . LYS A 1 107 ? -1.448 0.451 -5.593 1.00 97.38 107 LYS A O 1
ATOM 915 N N . ALA A 1 108 ? -3.538 0.338 -6.421 1.00 97.69 108 ALA A N 1
ATOM 916 C CA . ALA A 1 108 ? -4.126 1.483 -5.749 1.00 97.69 108 ALA A CA 1
ATOM 917 C C . ALA A 1 108 ? -5.295 0.993 -4.887 1.00 97.69 108 ALA A C 1
ATOM 919 O O . ALA A 1 108 ? -6.188 0.301 -5.374 1.00 97.69 108 ALA A O 1
ATOM 920 N N . ILE A 1 109 ? -5.277 1.342 -3.609 1.00 97.25 109 ILE A N 1
ATOM 921 C CA . ILE A 1 109 ? -6.280 0.999 -2.607 1.00 97.25 109 ILE A CA 1
ATOM 922 C C . ILE A 1 109 ? -7.052 2.282 -2.318 1.00 97.25 109 ILE A C 1
ATOM 924 O O . ILE A 1 109 ? -6.583 3.146 -1.575 1.00 97.25 109 ILE A O 1
ATOM 928 N N . ILE A 1 110 ? -8.201 2.435 -2.973 1.00 94.69 110 ILE A N 1
ATOM 929 C CA . ILE A 1 110 ? -8.948 3.696 -3.045 1.00 94.69 110 ILE A CA 1
ATOM 930 C C . ILE A 1 110 ? -10.239 3.570 -2.247 1.00 94.69 110 ILE A C 1
ATOM 932 O O . ILE A 1 110 ? -10.967 2.590 -2.400 1.00 94.69 110 ILE A O 1
ATOM 936 N N . LEU A 1 111 ? -10.536 4.552 -1.397 1.00 88.69 111 LEU A N 1
ATOM 937 C CA . LEU A 1 111 ? -11.776 4.559 -0.624 1.00 88.69 111 LEU A CA 1
ATOM 938 C C . LEU A 1 111 ? -12.975 4.799 -1.551 1.00 88.69 111 LEU A C 1
ATOM 940 O O . LEU A 1 111 ? -13.059 5.837 -2.207 1.00 88.69 111 LEU A O 1
ATOM 944 N N . ASN A 1 112 ? -13.932 3.874 -1.561 1.00 87.75 112 ASN A N 1
ATOM 945 C CA . ASN A 1 112 ? -15.228 4.096 -2.182 1.00 87.75 112 ASN A CA 1
ATOM 946 C C . ASN A 1 112 ? -16.107 4.924 -1.215 1.00 87.75 112 ASN A C 1
ATOM 948 O O . ASN A 1 112 ? -16.359 4.483 -0.087 1.00 87.75 112 ASN A O 1
ATOM 952 N N . PRO A 1 113 ? -16.567 6.126 -1.615 1.00 83.44 113 PRO A N 1
ATOM 953 C CA . PRO A 1 113 ? -17.343 7.002 -0.741 1.00 83.44 113 PRO A CA 1
ATOM 954 C C . PRO A 1 113 ? -18.739 6.453 -0.420 1.00 83.44 113 PRO A C 1
ATOM 956 O O . PRO A 1 113 ? -19.246 6.718 0.670 1.00 83.44 113 PRO A O 1
ATOM 959 N N . ASP A 1 114 ? -19.330 5.657 -1.308 1.00 86.19 114 ASP A N 1
ATOM 960 C CA . ASP A 1 114 ? -20.683 5.122 -1.152 1.00 86.19 114 ASP A CA 1
ATOM 961 C C . ASP A 1 114 ? -20.701 3.952 -0.165 1.00 86.19 114 ASP A C 1
ATOM 963 O O . ASP A 1 114 ? -21.559 3.872 0.714 1.00 86.19 114 ASP A O 1
ATOM 967 N N . THR A 1 115 ? -19.719 3.053 -0.270 1.00 85.12 115 THR A N 1
ATOM 968 C CA . THR A 1 115 ? -19.639 1.853 0.580 1.00 85.12 115 THR A CA 1
ATOM 969 C C . THR A 1 115 ? -18.791 2.053 1.834 1.00 85.12 115 THR A C 1
ATOM 971 O O . THR A 1 115 ? -18.863 1.242 2.756 1.00 85.12 115 THR A O 1
ATOM 974 N N . GLN A 1 116 ? -17.981 3.119 1.888 1.00 78.88 116 GLN A N 1
ATOM 975 C CA . GLN A 1 116 ? -16.959 3.360 2.917 1.00 78.88 116 GLN A CA 1
ATOM 976 C C . GLN A 1 116 ? -15.920 2.222 3.037 1.00 78.88 116 GLN A C 1
ATOM 978 O O . GLN A 1 116 ? -15.229 2.112 4.056 1.00 78.88 116 GLN A O 1
ATOM 983 N N . LEU A 1 117 ? -15.791 1.388 2.000 1.00 83.31 117 LEU A N 1
ATOM 984 C CA . LEU A 1 117 ? -14.805 0.313 1.893 1.00 83.31 117 LEU A CA 1
ATOM 985 C C . LEU A 1 117 ? -13.716 0.683 0.886 1.00 83.31 117 LEU A C 1
ATOM 987 O O . LEU A 1 117 ? -13.934 1.490 -0.016 1.00 83.31 117 LEU A O 1
ATOM 991 N N . TYR A 1 118 ? -12.535 0.090 1.037 1.00 91.25 118 TYR A N 1
ATOM 992 C CA . TYR A 1 118 ? -11.457 0.270 0.071 1.00 91.25 118 TYR A CA 1
ATOM 993 C C . TYR A 1 118 ? -11.596 -0.705 -1.097 1.00 91.25 118 TYR A C 1
ATOM 995 O O . TYR A 1 118 ? -11.758 -1.909 -0.903 1.00 91.25 118 TYR A O 1
ATOM 1003 N N . GLU A 1 119 ? -11.467 -0.178 -2.308 1.00 94.50 119 GLU A N 1
ATOM 1004 C CA . GLU A 1 119 ? -11.377 -0.939 -3.548 1.00 94.50 119 GLU A CA 1
ATOM 1005 C C . GLU A 1 119 ? -9.922 -1.086 -3.978 1.00 94.50 119 GLU A C 1
ATOM 1007 O O . GLU A 1 119 ? -9.141 -0.136 -3.906 1.00 94.50 119 GLU A O 1
ATOM 1012 N N . VAL A 1 120 ? -9.576 -2.264 -4.492 1.00 96.69 120 VAL A N 1
ATOM 1013 C CA . VAL A 1 120 ? -8.264 -2.532 -5.085 1.00 96.69 120 VAL A CA 1
ATOM 1014 C C . VAL A 1 120 ? -8.354 -2.323 -6.590 1.00 96.69 120 VAL A C 1
ATOM 1016 O O . VAL A 1 120 ? -9.156 -2.970 -7.259 1.00 96.69 120 VAL A O 1
ATOM 1019 N N . LYS A 1 121 ? -7.510 -1.452 -7.137 1.00 96.88 121 LYS A N 1
ATOM 1020 C CA . LYS A 1 121 ? -7.395 -1.208 -8.579 1.00 96.88 121 LYS A CA 1
ATOM 1021 C C . LYS A 1 121 ? -5.967 -1.450 -9.022 1.00 96.88 121 LYS A C 1
ATOM 1023 O O . LYS A 1 121 ? -5.034 -1.076 -8.316 1.00 96.88 121 LYS A O 1
ATOM 1028 N N . ASP A 1 122 ? -5.790 -2.067 -10.184 1.00 96.25 122 ASP A N 1
ATOM 1029 C CA . ASP A 1 122 ? -4.475 -2.151 -10.805 1.00 96.25 122 ASP A CA 1
ATOM 1030 C C . ASP A 1 122 ? -4.212 -0.890 -11.630 1.00 96.25 122 ASP A C 1
ATOM 1032 O O . ASP A 1 122 ? -4.892 -0.635 -12.627 1.00 96.25 122 ASP A O 1
ATOM 1036 N N . PHE A 1 123 ? -3.246 -0.077 -11.200 1.00 95.38 123 PHE A N 1
ATOM 1037 C CA . PHE A 1 123 ? -2.947 1.181 -11.885 1.00 95.38 123 PHE A CA 1
ATOM 103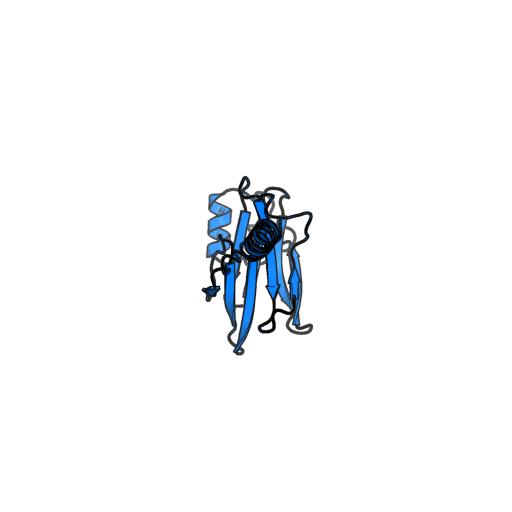8 C C . PHE A 1 123 ? -2.139 0.984 -13.176 1.00 95.38 123 PHE A C 1
ATOM 1040 O O . PHE A 1 123 ? -1.929 1.942 -13.912 1.00 95.38 123 PHE A O 1
ATOM 1047 N N . CYS A 1 124 ? -1.679 -0.222 -13.501 1.00 92.94 124 CYS A N 1
ATOM 1048 C CA . CYS A 1 124 ? -1.101 -0.495 -14.814 1.00 92.94 124 CYS A CA 1
ATOM 1049 C C . CYS A 1 124 ? -2.127 -1.015 -15.814 1.00 92.94 124 CYS A C 1
ATOM 1051 O O . CYS A 1 124 ? -2.012 -0.705 -17.002 1.00 92.94 124 CYS A O 1
ATOM 1053 N N . GLU A 1 125 ? -3.165 -1.711 -15.353 1.00 93.94 125 GLU A N 1
ATOM 1054 C CA . GLU A 1 125 ? -4.271 -2.161 -16.207 1.00 93.94 125 GLU A CA 1
ATOM 1055 C C . GLU A 1 125 ? -5.310 -1.064 -16.466 1.00 93.94 125 GLU A C 1
ATOM 1057 O O . GLU A 1 125 ? -5.925 -1.031 -17.539 1.00 93.94 125 GLU A O 1
ATOM 1062 N N . ILE A 1 126 ? -5.499 -0.155 -15.507 1.00 93.50 126 ILE A N 1
ATOM 1063 C CA . ILE A 1 126 ? -6.434 0.971 -15.578 1.00 93.50 126 ILE A CA 1
ATOM 1064 C C . ILE A 1 126 ? -5.636 2.271 -15.487 1.00 93.50 126 ILE A C 1
ATOM 1066 O O . ILE A 1 126 ? -4.767 2.417 -14.631 1.00 93.50 126 ILE A O 1
ATOM 1070 N N . LYS A 1 127 ? -5.942 3.237 -16.360 1.00 92.44 127 LYS A N 1
ATOM 1071 C CA . LYS A 1 127 ? -5.297 4.554 -16.342 1.00 92.44 127 LYS A CA 1
ATOM 1072 C C . LYS A 1 127 ? -5.794 5.356 -15.136 1.00 92.44 127 LYS A C 1
ATOM 1074 O O . LYS A 1 127 ? -6.913 5.862 -15.143 1.00 92.44 127 LYS A O 1
ATOM 1079 N N . LEU A 1 128 ? -4.956 5.450 -14.110 1.00 94.50 128 LEU A N 1
ATOM 1080 C CA . LEU A 1 128 ? -5.162 6.242 -12.903 1.00 94.50 128 LEU A CA 1
ATOM 1081 C C . LEU A 1 128 ? -4.146 7.388 -12.858 1.00 94.50 128 LEU A C 1
ATOM 1083 O O . LEU A 1 128 ? -3.020 7.275 -13.338 1.00 94.50 128 LEU A O 1
ATOM 1087 N N . ILE A 1 129 ? -4.540 8.511 -12.263 1.00 94.56 129 ILE A N 1
ATOM 1088 C CA . ILE A 1 129 ? -3.617 9.620 -12.015 1.00 94.56 129 ILE A CA 1
ATOM 1089 C C . ILE A 1 129 ? -2.840 9.288 -10.742 1.00 94.56 129 ILE A C 1
ATOM 1091 O O . ILE A 1 129 ? -3.402 9.299 -9.650 1.00 94.56 129 ILE A O 1
ATOM 1095 N N . LEU A 1 130 ? -1.556 8.966 -10.895 1.00 94.81 130 LEU A N 1
ATOM 1096 C CA . LEU A 1 130 ? -0.679 8.653 -9.770 1.00 94.81 130 LEU A CA 1
ATOM 1097 C C . LEU A 1 130 ? -0.300 9.924 -8.992 1.00 94.81 130 LEU A C 1
ATOM 1099 O O . LEU A 1 130 ? -0.076 10.968 -9.616 1.00 94.81 130 LEU A O 1
ATOM 1103 N N . PRO A 1 131 ? -0.127 9.846 -7.659 1.00 96.19 131 PRO A N 1
ATOM 1104 C CA . PRO A 1 131 ? 0.491 10.924 -6.898 1.00 96.19 131 PRO A CA 1
ATOM 1105 C C . PRO A 1 131 ? 1.876 11.263 -7.459 1.00 9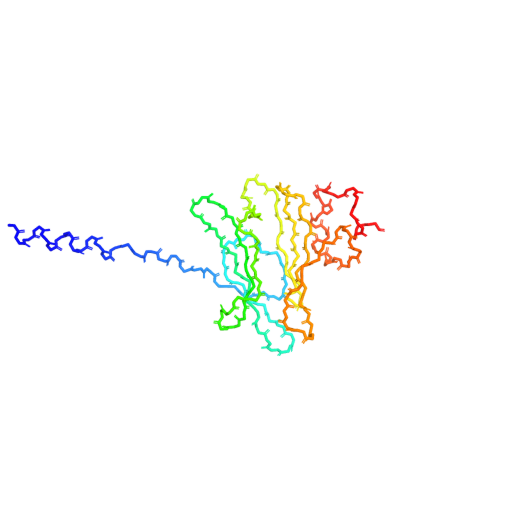6.19 131 PRO A C 1
ATOM 1107 O O . PRO A 1 131 ? 2.671 10.369 -7.745 1.00 96.19 131 PRO A O 1
ATOM 1110 N N . THR A 1 132 ? 2.186 12.554 -7.594 1.00 95.19 132 THR A N 1
ATOM 1111 C CA . THR A 1 132 ? 3.415 13.028 -8.254 1.00 95.19 132 THR A CA 1
ATOM 1112 C C . THR A 1 132 ? 4.688 12.432 -7.651 1.00 95.19 132 THR A C 1
ATOM 1114 O O . THR A 1 132 ? 5.592 12.038 -8.383 1.00 95.19 132 THR A O 1
ATOM 1117 N N . GLU A 1 133 ? 4.775 12.360 -6.323 1.00 95.06 133 GLU A N 1
ATOM 1118 C CA . GLU A 1 133 ? 5.940 11.804 -5.620 1.00 95.06 133 GLU A CA 1
ATOM 1119 C C . GLU A 1 133 ? 6.076 10.299 -5.859 1.00 95.06 133 GLU A C 1
ATOM 1121 O O . GLU A 1 133 ? 7.166 9.816 -6.155 1.00 95.06 133 GLU A O 1
ATOM 1126 N N . PHE A 1 134 ? 4.956 9.575 -5.804 1.00 95.56 134 PHE A N 1
ATOM 1127 C CA . PHE A 1 134 ? 4.905 8.145 -6.091 1.00 95.56 134 PHE A CA 1
ATOM 1128 C C . PHE A 1 134 ? 5.312 7.847 -7.536 1.00 95.56 134 PHE A C 1
ATOM 1130 O O . PHE A 1 134 ? 6.152 6.986 -7.777 1.00 95.56 134 PHE A O 1
ATOM 1137 N N . ARG A 1 135 ? 4.786 8.612 -8.501 1.00 94.81 135 ARG A N 1
ATOM 1138 C CA . ARG A 1 135 ? 5.156 8.496 -9.916 1.00 94.81 135 ARG A CA 1
ATOM 1139 C C . ARG A 1 135 ? 6.660 8.674 -10.123 1.00 94.81 135 ARG A C 1
ATOM 1141 O O . ARG A 1 135 ? 7.271 7.844 -10.787 1.00 94.81 135 ARG A O 1
ATOM 1148 N N . LYS A 1 136 ? 7.253 9.716 -9.531 1.00 93.69 136 LYS A N 1
ATOM 1149 C CA . LYS A 1 136 ? 8.696 9.989 -9.632 1.00 93.69 136 LYS A CA 1
ATOM 1150 C C . LYS A 1 136 ? 9.540 8.847 -9.070 1.00 93.69 136 LYS A C 1
ATOM 1152 O O . LYS A 1 136 ? 10.514 8.450 -9.698 1.00 93.69 136 LYS A O 1
ATOM 1157 N N . GLU A 1 137 ? 9.162 8.310 -7.912 1.00 93.00 137 GLU A N 1
ATOM 1158 C CA . GLU A 1 137 ? 9.849 7.167 -7.298 1.00 93.00 137 GLU A CA 1
ATOM 1159 C C . GLU A 1 137 ? 9.836 5.937 -8.223 1.00 93.00 137 GLU A C 1
ATOM 1161 O O . GLU A 1 137 ? 10.860 5.278 -8.396 1.00 93.00 137 GLU A O 1
ATOM 1166 N N . LEU A 1 138 ? 8.708 5.673 -8.886 1.00 91.94 138 LEU A N 1
ATOM 1167 C CA . LEU A 1 138 ? 8.581 4.573 -9.843 1.00 91.94 138 LEU A CA 1
ATOM 1168 C C . LEU A 1 138 ? 9.365 4.808 -11.151 1.00 91.94 138 LEU A C 1
ATOM 1170 O O . LEU A 1 138 ? 9.958 3.866 -11.676 1.00 91.94 138 LEU A O 1
ATOM 1174 N N . GLU A 1 139 ? 9.410 6.044 -11.664 1.00 90.19 139 GLU A N 1
ATOM 1175 C CA . GLU A 1 139 ? 10.184 6.409 -12.867 1.00 90.19 139 GLU A CA 1
ATOM 1176 C C . GLU A 1 139 ? 11.691 6.209 -12.656 1.00 90.19 139 GLU A C 1
ATOM 1178 O O . GLU A 1 139 ? 12.361 5.639 -13.512 1.00 90.19 139 GLU A O 1
ATOM 1183 N N . VAL A 1 140 ? 12.225 6.591 -11.489 1.00 83.06 140 VAL A N 1
ATOM 1184 C CA . VAL A 1 140 ? 13.654 6.420 -11.155 1.00 83.06 140 VAL A CA 1
ATOM 1185 C C . VAL A 1 140 ? 14.087 4.951 -11.198 1.00 83.06 140 VAL A C 1
ATOM 1187 O O . VAL A 1 140 ? 15.255 4.650 -11.452 1.00 83.06 140 VAL A O 1
ATOM 1190 N N . LYS A 1 141 ? 13.162 4.023 -10.951 1.00 78.38 141 LYS A N 1
ATOM 1191 C CA . LYS A 1 141 ? 13.441 2.584 -10.915 1.00 78.38 141 LYS A CA 1
ATOM 1192 C C . LYS A 1 141 ? 13.205 1.876 -12.254 1.00 78.38 141 LYS A C 1
ATOM 1194 O O . LYS A 1 141 ? 13.475 0.681 -12.333 1.00 78.38 141 LYS A O 1
ATOM 1199 N N . ASN A 1 142 ? 12.791 2.600 -13.307 1.00 66.50 142 ASN A N 1
ATOM 1200 C CA . ASN A 1 142 ? 12.554 2.088 -14.669 1.00 66.50 142 ASN A CA 1
ATOM 1201 C C . ASN A 1 142 ? 11.652 0.840 -14.723 1.00 66.50 142 ASN A C 1
ATOM 1203 O O . ASN A 1 142 ? 11.793 -0.015 -15.597 1.00 66.50 142 ASN A O 1
ATOM 1207 N N . THR A 1 143 ? 10.716 0.713 -13.784 1.00 66.06 143 THR A N 1
ATOM 1208 C CA . THR A 1 143 ? 10.026 -0.561 -13.551 1.00 66.06 143 THR A CA 1
ATOM 1209 C C . THR A 1 143 ? 8.836 -0.813 -14.482 1.00 66.06 143 THR A C 1
ATOM 1211 O O . THR A 1 143 ? 8.224 -1.875 -14.418 1.00 66.06 143 THR A O 1
ATOM 1214 N N . PHE A 1 144 ? 8.482 0.136 -15.357 1.00 71.50 144 PHE A N 1
ATOM 1215 C CA . PHE A 1 144 ? 7.232 0.081 -16.116 1.00 71.50 144 PHE A CA 1
ATOM 1216 C C . PHE A 1 144 ? 7.421 0.442 -17.586 1.00 71.50 144 PHE A C 1
ATOM 1218 O O . PHE A 1 144 ? 7.556 1.608 -17.940 1.00 71.50 144 PHE A O 1
ATOM 1225 N N . THR A 1 145 ? 7.356 -0.564 -18.456 1.00 68.75 145 THR A N 1
ATOM 1226 C CA . THR A 1 145 ? 7.314 -0.384 -19.917 1.00 68.75 145 THR A CA 1
ATOM 1227 C C . THR A 1 145 ? 5.887 -0.420 -20.476 1.00 68.75 145 THR A C 1
ATOM 1229 O O . THR A 1 145 ? 5.602 0.246 -21.464 1.00 68.75 145 THR A O 1
ATOM 1232 N N . ASN A 1 146 ? 4.960 -1.131 -19.817 1.00 77.81 146 ASN A N 1
ATOM 1233 C CA . ASN A 1 146 ? 3.595 -1.390 -20.312 1.00 77.81 146 ASN A CA 1
ATOM 1234 C C . ASN A 1 146 ? 2.482 -0.934 -19.345 1.00 77.81 146 ASN A C 1
ATOM 1236 O O . ASN A 1 146 ? 1.409 -1.532 -19.292 1.00 77.81 146 ASN A O 1
ATOM 1240 N N . CYS A 1 147 ? 2.722 0.110 -18.551 1.00 87.62 147 CYS A N 1
ATOM 1241 C CA . CYS A 1 147 ? 1.774 0.573 -17.536 1.00 87.62 147 CYS A CA 1
ATOM 1242 C C . CYS A 1 147 ? 0.923 1.745 -18.046 1.00 87.62 147 CYS A C 1
ATOM 1244 O O . CYS A 1 147 ? 1.452 2.822 -18.325 1.00 87.62 147 CYS A O 1
ATOM 1246 N N . LYS A 1 148 ? -0.407 1.579 -18.122 1.00 86.94 148 LYS A N 1
ATOM 1247 C CA . LYS A 1 148 ? -1.313 2.611 -18.671 1.00 86.94 148 LYS A CA 1
ATOM 1248 C C . LYS A 1 148 ? -1.315 3.932 -17.900 1.00 86.94 148 LYS A C 1
ATOM 1250 O O . LYS A 1 148 ? -1.695 4.943 -18.472 1.00 86.94 148 LYS A O 1
ATOM 1255 N N . SER A 1 149 ? -0.925 3.946 -16.626 1.00 86.88 149 SER A N 1
ATOM 1256 C CA . SER A 1 149 ? -0.824 5.196 -15.852 1.00 86.88 149 SER A CA 1
ATOM 1257 C C . SER A 1 149 ? 0.450 6.006 -16.136 1.00 86.88 149 SER A C 1
ATOM 1259 O O . SER A 1 149 ? 0.531 7.166 -15.732 1.00 86.88 149 SER A O 1
ATOM 1261 N N . PHE A 1 150 ? 1.430 5.428 -16.842 1.00 83.62 150 PHE A N 1
ATOM 1262 C CA . PHE A 1 150 ? 2.649 6.126 -17.279 1.00 83.62 150 PHE A CA 1
ATOM 1263 C C . PHE A 1 150 ? 2.597 6.573 -18.748 1.00 83.62 150 PHE A C 1
ATOM 1265 O O . PHE A 1 150 ? 3.321 7.505 -19.099 1.00 83.62 150 PHE A O 1
ATOM 1272 N N . ASN A 1 151 ? 1.706 5.974 -19.550 1.00 79.56 151 ASN A N 1
ATOM 1273 C CA . ASN A 1 151 ? 1.465 6.268 -20.971 1.00 79.56 151 ASN A CA 1
ATOM 1274 C C . ASN A 1 151 ? 0.247 7.188 -21.170 1.00 79.56 151 ASN A C 1
ATOM 1276 O O . ASN 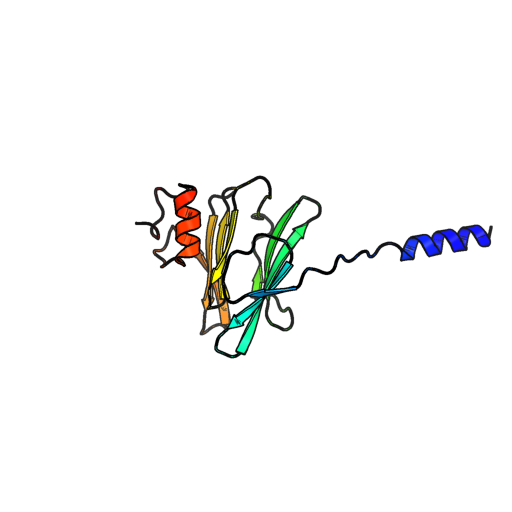A 1 151 ? 0.295 8.112 -22.003 1.00 79.56 151 ASN A O 1
#